Protein AF-A0A537KW83-F1 (afdb_monomer_lite)

Foldseek 3Di:
DVVVVVVVVVVVVVVVVVVPPDDDDPCPPPCPPVVVVVVVVVVVVCCVVVVVVVVVPQPPDDADPQWDFDQVDPDDDDPVAPRWTWIFRFDADPVGDGPDTDDDIDTDHD

Sequence (110 aa):
MMKTLTTLTAAATIAAALTAAPTDANAQRRWGPAVGLGILGGVAAGAIVGSAIANSYGPAYVVQPGYVPYAAYGGPVPVGCPGGYWARVPVYDPYGNVVGYRGRPRFFCP

Radius of gyration: 23.86 Å; chains: 1; bounding box: 62×48×42 Å

Structure (mmCIF, N/CA/C/O backbone):
data_AF-A0A537KW83-F1
#
_entry.id   AF-A0A537KW83-F1
#
loop_
_atom_site.group_PDB
_atom_site.id
_atom_site.type_symbol
_atom_site.label_atom_id
_atom_site.label_alt_id
_atom_site.label_comp_id
_atom_site.label_asym_id
_atom_site.label_entity_id
_atom_site.label_seq_id
_atom_site.pdbx_PDB_ins_code
_atom_site.Cartn_x
_atom_site.Cartn_y
_atom_site.Cartn_z
_atom_site.occupancy
_atom_site.B_iso_or_equiv
_atom_site.auth_seq_id
_atom_site.auth_comp_id
_atom_site.auth_asym_id
_atom_site.auth_atom_id
_atom_site.pdbx_PDB_model_num
ATOM 1 N N . MET A 1 1 ? 20.179 5.609 -22.634 1.00 48.47 1 MET A N 1
ATOM 2 C CA . MET A 1 1 ? 21.551 5.415 -22.109 1.00 48.47 1 MET A CA 1
ATOM 3 C C . MET A 1 1 ? 21.620 4.867 -20.681 1.00 48.47 1 MET A C 1
ATOM 5 O O . MET A 1 1 ? 22.604 4.225 -20.361 1.00 48.47 1 MET A O 1
ATOM 9 N N . MET A 1 2 ? 20.607 5.027 -19.818 1.00 59.41 2 MET A N 1
ATOM 10 C CA . MET A 1 2 ? 20.668 4.447 -18.459 1.00 59.41 2 MET A CA 1
ATOM 11 C C . MET A 1 2 ? 20.685 2.907 -18.451 1.00 59.41 2 MET A C 1
ATOM 13 O O . MET A 1 2 ? 21.429 2.314 -17.684 1.00 59.41 2 MET A O 1
ATOM 17 N N . LYS A 1 3 ? 19.951 2.261 -19.371 1.00 59.03 3 LYS A N 1
ATOM 18 C CA . LYS A 1 3 ? 19.872 0.790 -19.485 1.00 59.03 3 LYS A CA 1
ATOM 19 C C . LYS A 1 3 ? 21.215 0.119 -19.805 1.00 59.03 3 LYS A C 1
ATOM 21 O O . LYS A 1 3 ? 21.483 -0.964 -19.307 1.00 59.03 3 LYS A O 1
ATOM 26 N N . THR A 1 4 ? 22.062 0.769 -20.606 1.00 72.81 4 THR A N 1
ATOM 27 C CA . THR A 1 4 ? 23.391 0.251 -20.971 1.00 72.81 4 THR A CA 1
ATOM 28 C C . THR A 1 4 ? 24.393 0.416 -19.833 1.00 72.81 4 THR A C 1
ATOM 30 O O . THR A 1 4 ? 25.240 -0.445 -19.619 1.00 72.81 4 THR A O 1
ATOM 33 N N . LEU A 1 5 ? 24.269 1.501 -19.064 1.00 66.38 5 LEU A N 1
ATOM 34 C CA . LEU A 1 5 ? 25.085 1.722 -17.873 1.00 66.38 5 LEU A CA 1
ATOM 35 C C . LEU A 1 5 ? 24.734 0.713 -16.775 1.00 66.38 5 LEU A C 1
ATOM 37 O O . LEU A 1 5 ? 25.641 0.132 -16.192 1.00 66.38 5 LEU A O 1
ATOM 41 N N . THR A 1 6 ? 23.445 0.424 -16.560 1.00 73.06 6 THR A N 1
ATOM 42 C CA . THR A 1 6 ? 23.006 -0.580 -15.577 1.00 73.06 6 THR A CA 1
ATOM 43 C C . THR A 1 6 ? 23.423 -2.003 -15.939 1.00 73.06 6 THR A C 1
ATOM 45 O O . THR A 1 6 ? 23.748 -2.789 -15.055 1.00 73.06 6 THR A O 1
ATOM 48 N N . THR A 1 7 ? 23.443 -2.359 -17.228 1.00 74.06 7 THR A N 1
ATOM 49 C CA . THR A 1 7 ? 23.916 -3.687 -17.652 1.00 74.06 7 THR A CA 1
ATOM 50 C C . THR A 1 7 ? 25.424 -3.825 -17.483 1.00 74.06 7 THR A C 1
ATOM 52 O O . THR A 1 7 ? 25.900 -4.885 -17.090 1.00 74.06 7 THR A O 1
ATOM 55 N N . LEU A 1 8 ? 26.176 -2.752 -17.749 1.00 71.44 8 LEU A N 1
ATOM 56 C CA . LEU A 1 8 ? 27.628 -2.756 -17.605 1.00 71.44 8 LEU A CA 1
ATOM 57 C C . LEU A 1 8 ? 28.041 -2.836 -16.130 1.00 71.44 8 LEU A C 1
ATOM 59 O O . LEU A 1 8 ? 28.937 -3.604 -15.790 1.00 71.44 8 LEU A O 1
ATOM 63 N N . THR A 1 9 ? 27.364 -2.098 -15.246 1.00 72.62 9 THR A N 1
ATOM 64 C CA . THR A 1 9 ? 27.628 -2.167 -13.803 1.00 72.62 9 THR A CA 1
ATOM 65 C C . THR A 1 9 ? 27.249 -3.525 -13.224 1.00 72.62 9 THR A C 1
ATOM 67 O O . THR A 1 9 ? 28.022 -4.067 -12.442 1.00 72.62 9 THR A O 1
ATOM 70 N N . ALA A 1 10 ? 26.133 -4.122 -13.652 1.00 69.06 10 ALA A N 1
ATOM 71 C CA . ALA A 1 10 ? 25.758 -5.477 -13.244 1.00 69.06 10 ALA A CA 1
ATOM 72 C C . ALA A 1 10 ? 26.764 -6.541 -13.723 1.00 69.06 10 ALA A C 1
ATOM 74 O O . ALA A 1 10 ? 27.111 -7.453 -12.978 1.00 69.06 10 ALA A O 1
ATOM 75 N N . ALA A 1 11 ? 27.277 -6.423 -14.950 1.00 69.00 11 ALA A N 1
ATOM 76 C CA . ALA A 1 11 ? 28.309 -7.331 -15.447 1.00 69.00 11 ALA A CA 1
ATOM 77 C C . ALA A 1 11 ? 29.635 -7.164 -14.682 1.00 69.00 11 ALA A C 1
ATOM 79 O O . ALA A 1 11 ? 30.284 -8.153 -14.341 1.00 69.00 11 ALA A O 1
ATOM 80 N N . ALA A 1 12 ? 30.013 -5.923 -14.361 1.00 67.81 12 ALA A N 1
ATOM 81 C CA . ALA A 1 12 ? 31.226 -5.620 -13.608 1.00 67.81 12 ALA A CA 1
ATOM 82 C C . ALA A 1 12 ? 31.169 -6.139 -12.162 1.00 67.81 12 ALA A C 1
ATOM 84 O O . ALA A 1 12 ? 32.168 -6.657 -11.667 1.00 67.81 12 ALA A O 1
ATOM 85 N N . THR A 1 13 ? 30.015 -6.058 -11.491 1.00 72.38 13 THR A N 1
ATOM 86 C CA . THR A 1 13 ? 29.861 -6.597 -10.130 1.00 72.38 13 THR A CA 1
ATOM 87 C C . THR A 1 13 ? 29.942 -8.120 -10.106 1.00 72.38 13 THR A C 1
ATOM 89 O O . THR A 1 13 ? 30.585 -8.673 -9.215 1.00 72.38 13 THR A O 1
ATOM 92 N N . ILE A 1 14 ? 29.371 -8.804 -11.104 1.00 73.56 14 ILE A N 1
ATOM 93 C CA . ILE A 1 14 ? 29.484 -10.265 -11.238 1.00 73.56 14 ILE A CA 1
ATOM 94 C C . ILE A 1 14 ? 30.937 -10.668 -11.523 1.00 73.56 14 ILE A C 1
ATOM 96 O O . ILE A 1 14 ? 31.461 -11.568 -10.870 1.00 73.56 14 ILE A O 1
ATOM 100 N N . ALA A 1 15 ? 31.618 -9.980 -12.445 1.00 66.94 15 ALA A N 1
ATOM 101 C CA . ALA A 1 15 ? 33.020 -10.252 -12.758 1.00 66.94 15 ALA A CA 1
ATOM 102 C C . ALA A 1 15 ? 33.937 -10.039 -11.539 1.00 66.94 15 ALA A C 1
ATOM 104 O O . ALA A 1 15 ? 34.773 -10.890 -11.245 1.00 66.94 15 ALA A O 1
ATOM 105 N N . ALA A 1 16 ? 33.732 -8.956 -10.781 1.00 68.62 16 ALA A N 1
ATOM 106 C CA . ALA A 1 16 ? 34.480 -8.689 -9.554 1.00 68.62 16 ALA A CA 1
ATOM 107 C C . ALA A 1 16 ? 34.238 -9.768 -8.484 1.00 68.62 16 ALA A C 1
ATOM 109 O O . ALA A 1 16 ? 35.189 -10.241 -7.858 1.00 68.62 16 ALA A O 1
ATOM 110 N N . ALA A 1 17 ? 32.988 -10.212 -8.316 1.00 63.00 17 ALA A N 1
ATOM 111 C CA . ALA A 1 17 ? 32.640 -11.281 -7.382 1.00 63.00 17 ALA A CA 1
ATOM 112 C C . ALA A 1 17 ? 33.326 -12.611 -7.735 1.00 63.00 17 ALA A C 1
ATOM 114 O O . ALA A 1 17 ? 33.802 -13.309 -6.843 1.00 63.00 17 ALA A O 1
ATOM 115 N N . LEU A 1 18 ? 33.442 -12.932 -9.028 1.00 62.22 18 LEU A N 1
ATOM 116 C CA . LEU A 1 18 ? 34.137 -14.134 -9.495 1.00 62.22 18 LEU A CA 1
ATOM 117 C C . LEU A 1 18 ? 35.656 -14.050 -9.290 1.00 62.22 18 LEU A C 1
ATOM 119 O O . LEU A 1 18 ? 36.272 -15.052 -8.948 1.00 62.22 18 LEU A O 1
ATOM 123 N N . THR A 1 19 ? 36.264 -12.868 -9.437 1.00 60.84 19 THR A N 1
ATOM 124 C CA . THR A 1 19 ? 37.706 -12.683 -9.164 1.00 60.84 19 THR A CA 1
ATOM 125 C C . THR A 1 19 ? 38.053 -12.679 -7.676 1.00 60.84 19 THR A C 1
ATOM 127 O O . THR A 1 19 ? 39.190 -12.966 -7.312 1.00 60.84 19 THR A O 1
ATOM 130 N N . ALA A 1 20 ? 37.086 -12.353 -6.816 1.00 58.41 20 ALA A N 1
ATOM 131 C CA . ALA A 1 20 ? 37.240 -12.380 -5.365 1.00 58.41 20 ALA A CA 1
ATOM 132 C C . ALA A 1 20 ? 36.889 -13.747 -4.749 1.00 58.41 20 ALA A C 1
ATOM 134 O O . ALA A 1 20 ? 37.095 -13.944 -3.550 1.00 58.41 20 ALA A O 1
ATOM 135 N N . ALA A 1 21 ? 36.369 -14.692 -5.542 1.00 55.59 21 ALA A N 1
ATOM 136 C CA . ALA A 1 21 ? 36.151 -16.058 -5.092 1.00 55.59 21 ALA A CA 1
ATOM 137 C C . ALA A 1 21 ? 37.519 -16.732 -4.836 1.00 55.59 21 ALA A C 1
ATOM 139 O O . ALA A 1 21 ? 38.357 -16.779 -5.741 1.00 55.59 21 ALA A O 1
ATOM 140 N N . PRO A 1 22 ? 37.791 -17.220 -3.612 1.00 54.03 22 PRO A N 1
ATOM 141 C CA . PRO A 1 22 ? 39.063 -17.855 -3.287 1.00 54.03 22 PRO A CA 1
ATOM 142 C C . PRO A 1 22 ? 39.241 -19.135 -4.114 1.00 54.03 22 PRO A C 1
ATOM 144 O O . PRO A 1 22 ? 38.320 -19.936 -4.233 1.00 54.03 22 PRO A O 1
ATOM 147 N N . THR A 1 23 ? 40.429 -19.331 -4.686 1.00 53.75 23 THR A N 1
ATOM 148 C CA . THR A 1 23 ? 40.750 -20.494 -5.520 1.00 53.75 23 THR A CA 1
ATOM 149 C C . THR A 1 23 ? 40.806 -21.785 -4.681 1.00 53.75 23 THR A C 1
ATOM 151 O O . THR A 1 23 ? 41.456 -21.855 -3.637 1.00 53.75 23 THR A O 1
ATOM 154 N N . ASP A 1 24 ? 40.113 -22.829 -5.144 1.00 53.34 24 ASP A N 1
ATOM 155 C CA . ASP A 1 24 ? 39.708 -24.041 -4.401 1.00 53.34 24 ASP A CA 1
ATOM 156 C C . ASP A 1 24 ? 40.814 -25.033 -3.957 1.00 53.34 24 ASP A C 1
ATOM 158 O O . ASP A 1 24 ? 40.521 -26.171 -3.586 1.00 53.34 24 ASP A O 1
ATOM 162 N N . ALA A 1 25 ? 42.101 -24.682 -3.946 1.00 42.62 25 ALA A N 1
ATOM 163 C CA . ALA A 1 25 ? 43.148 -25.712 -3.844 1.00 42.62 25 ALA A CA 1
ATOM 164 C C . ALA A 1 25 ? 43.452 -26.247 -2.418 1.00 42.62 25 ALA A C 1
ATOM 166 O O . ALA A 1 25 ? 44.076 -27.297 -2.289 1.00 42.62 25 ALA A O 1
ATOM 167 N N . ASN A 1 26 ? 43.025 -25.581 -1.335 1.00 47.72 26 ASN A N 1
ATOM 168 C CA . ASN A 1 26 ? 43.408 -25.955 0.050 1.00 47.72 26 ASN A CA 1
AT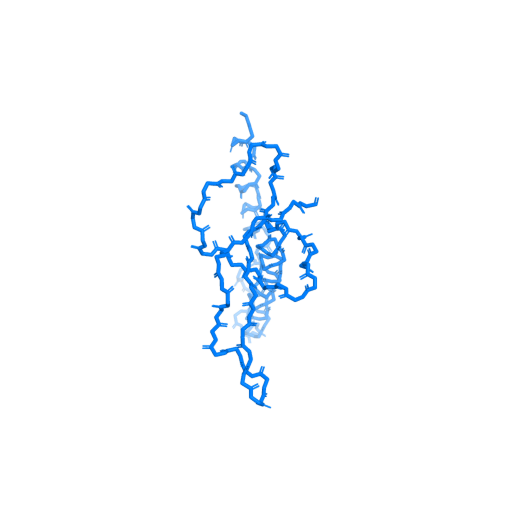OM 169 C C . ASN A 1 26 ? 42.222 -26.031 1.043 1.00 47.72 26 ASN A C 1
ATOM 171 O O . ASN A 1 26 ? 42.329 -26.573 2.141 1.00 47.72 26 ASN A O 1
ATOM 175 N N . ALA A 1 27 ? 41.040 -25.530 0.687 1.00 44.72 27 ALA A N 1
ATOM 176 C CA . ALA A 1 27 ? 39.977 -25.319 1.671 1.00 44.72 27 ALA A CA 1
ATOM 177 C C . ALA A 1 27 ? 39.072 -26.548 1.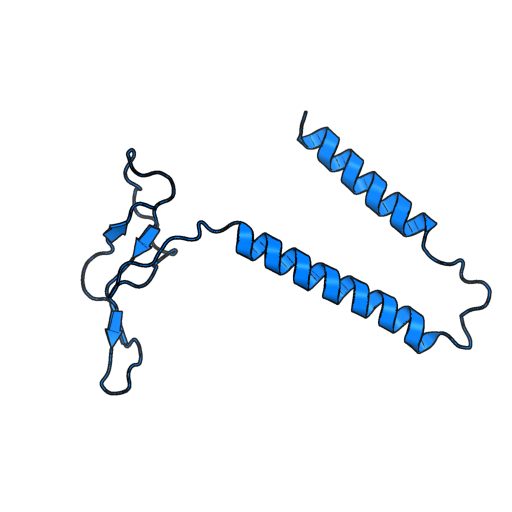939 1.00 44.72 27 ALA A C 1
ATOM 179 O O . ALA A 1 27 ? 38.3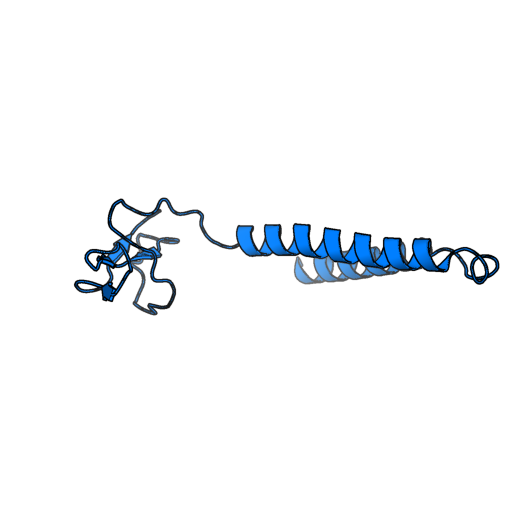32 -26.574 2.924 1.00 44.72 27 ALA A O 1
ATOM 180 N N . GLN A 1 28 ? 39.157 -27.604 1.123 1.00 48.00 28 GLN A N 1
ATOM 181 C CA . GLN A 1 28 ? 38.210 -28.733 1.144 1.00 48.00 28 GLN A CA 1
ATOM 182 C C . GLN A 1 28 ? 38.143 -29.482 2.495 1.00 48.00 28 GLN A C 1
ATOM 184 O O . GLN A 1 28 ? 37.109 -30.042 2.836 1.00 48.00 28 GLN A O 1
ATOM 189 N N . ARG A 1 29 ? 39.215 -29.491 3.305 1.00 48.59 29 ARG A N 1
ATOM 190 C CA . ARG A 1 29 ? 39.257 -30.272 4.564 1.00 48.59 29 ARG A CA 1
ATOM 191 C C . ARG A 1 29 ? 39.001 -29.479 5.851 1.00 48.59 29 ARG A C 1
ATOM 193 O O . ARG A 1 29 ? 38.974 -30.085 6.918 1.00 48.59 29 ARG A O 1
ATOM 200 N N . ARG A 1 30 ? 38.811 -28.153 5.793 1.00 50.88 30 ARG A N 1
ATOM 201 C CA . ARG A 1 30 ? 38.641 -27.319 7.010 1.00 50.88 30 ARG A CA 1
ATOM 202 C C . ARG A 1 30 ? 37.564 -26.229 6.916 1.00 50.88 30 ARG A C 1
ATOM 204 O O . ARG A 1 30 ? 37.250 -25.615 7.929 1.00 50.88 30 ARG A O 1
ATOM 211 N N . TRP A 1 31 ? 36.977 -25.996 5.739 1.00 48.50 31 TRP A N 1
ATOM 212 C CA . TRP A 1 31 ? 36.192 -24.783 5.454 1.00 48.50 31 TRP A CA 1
ATOM 213 C C . TRP A 1 31 ? 34.703 -25.017 5.171 1.00 48.50 31 TRP A C 1
ATOM 215 O O . TRP A 1 31 ? 34.020 -24.095 4.731 1.00 48.50 31 TRP A O 1
ATOM 225 N N . GLY A 1 32 ? 34.174 -26.201 5.499 1.00 52.22 32 GLY A N 1
ATOM 226 C CA . GLY A 1 32 ? 32.730 -26.470 5.480 1.00 52.22 32 GLY A CA 1
ATOM 227 C C . GLY A 1 32 ? 31.871 -25.372 6.138 1.00 52.22 32 GLY A C 1
ATOM 228 O O . GLY A 1 32 ? 30.881 -24.964 5.534 1.00 52.22 32 GLY A O 1
ATOM 229 N N . PRO A 1 33 ? 32.252 -24.807 7.307 1.00 53.25 33 PRO A N 1
ATOM 230 C CA . PRO A 1 33 ? 31.478 -23.721 7.904 1.00 53.25 33 PRO A CA 1
ATOM 231 C C . PRO A 1 33 ? 31.757 -22.357 7.265 1.00 53.25 33 PRO A C 1
ATOM 233 O O . PRO A 1 33 ? 30.853 -21.544 7.185 1.00 53.25 33 PRO A O 1
ATOM 236 N N . ALA A 1 34 ? 32.970 -22.076 6.791 1.00 55.09 34 ALA A N 1
ATOM 237 C CA . ALA A 1 34 ? 33.336 -20.740 6.314 1.00 55.09 34 ALA A CA 1
ATOM 238 C C . ALA A 1 34 ? 32.751 -20.414 4.930 1.00 55.09 34 ALA A C 1
ATOM 240 O O . ALA A 1 34 ? 32.273 -19.302 4.715 1.00 55.09 34 ALA A O 1
ATOM 241 N N . VAL A 1 35 ? 32.717 -21.390 4.016 1.00 57.94 35 VAL A N 1
ATOM 242 C CA . VAL A 1 35 ? 32.037 -21.231 2.719 1.00 57.94 35 VAL A CA 1
ATOM 243 C C . VAL A 1 35 ? 30.520 -21.159 2.925 1.00 57.94 35 VAL A C 1
ATOM 245 O O . VAL A 1 35 ? 29.861 -20.291 2.355 1.00 57.94 35 VAL A O 1
ATOM 248 N N . GLY A 1 36 ? 29.975 -21.995 3.818 1.00 58.12 36 GLY A N 1
ATOM 249 C CA . GLY A 1 36 ? 28.563 -21.946 4.204 1.00 58.12 36 GLY A CA 1
ATOM 250 C C . GLY A 1 36 ? 28.164 -20.604 4.822 1.00 58.12 36 GLY A C 1
ATOM 251 O O . GLY A 1 36 ? 27.172 -20.017 4.405 1.00 58.12 36 GLY A O 1
ATOM 252 N N . LEU A 1 37 ? 28.966 -20.075 5.752 1.00 59.44 37 LEU A N 1
ATOM 253 C CA . LEU A 1 37 ? 28.753 -18.771 6.390 1.00 59.44 37 LEU A CA 1
ATOM 254 C C . LEU A 1 37 ? 28.918 -17.604 5.412 1.00 59.44 37 LEU A C 1
ATOM 256 O O . LEU A 1 37 ? 28.188 -16.626 5.528 1.00 59.44 37 LEU A O 1
ATOM 260 N N . GLY A 1 38 ? 29.827 -17.701 4.439 1.00 60.50 38 GLY A N 1
ATOM 261 C CA . GLY A 1 38 ? 29.979 -16.694 3.386 1.00 60.50 38 GLY A CA 1
ATOM 262 C C . GLY A 1 38 ? 28.742 -16.599 2.490 1.00 60.50 38 GLY A C 1
ATOM 263 O O . GLY A 1 38 ? 28.237 -15.503 2.247 1.00 60.50 38 GLY A O 1
ATOM 264 N N . ILE A 1 39 ? 28.196 -17.744 2.066 1.00 69.38 39 ILE A N 1
ATOM 265 C CA . ILE A 1 39 ? 26.951 -17.797 1.285 1.00 69.38 39 ILE A CA 1
ATOM 266 C C . ILE A 1 39 ? 25.768 -17.314 2.133 1.00 69.38 39 ILE A C 1
ATOM 268 O O . ILE A 1 39 ? 24.990 -16.481 1.672 1.00 69.38 39 ILE A O 1
ATOM 272 N N . LEU A 1 40 ? 25.654 -17.769 3.385 1.00 68.69 40 LEU A N 1
ATOM 273 C CA . LEU A 1 40 ? 24.580 -17.341 4.286 1.00 68.69 40 LEU A CA 1
ATOM 274 C C . LEU A 1 40 ? 24.635 -15.832 4.556 1.00 68.69 40 LEU A C 1
ATOM 276 O O . LEU A 1 40 ? 23.608 -15.162 4.507 1.00 68.69 40 LEU A O 1
ATOM 280 N N . GLY A 1 41 ? 25.830 -15.291 4.803 1.00 70.62 41 GLY A N 1
ATOM 281 C CA . GLY A 1 41 ? 26.059 -13.867 5.029 1.00 70.62 41 GLY A CA 1
ATOM 282 C C . GLY A 1 41 ? 25.759 -13.023 3.792 1.00 70.62 41 GLY A C 1
ATOM 283 O O . GLY A 1 41 ? 25.108 -11.987 3.908 1.00 70.62 41 GLY A O 1
ATOM 284 N N . GLY A 1 42 ? 26.151 -13.490 2.603 1.00 69.69 42 GLY A N 1
ATOM 285 C CA . GLY A 1 42 ? 25.834 -12.834 1.332 1.00 69.69 42 GLY A CA 1
ATOM 28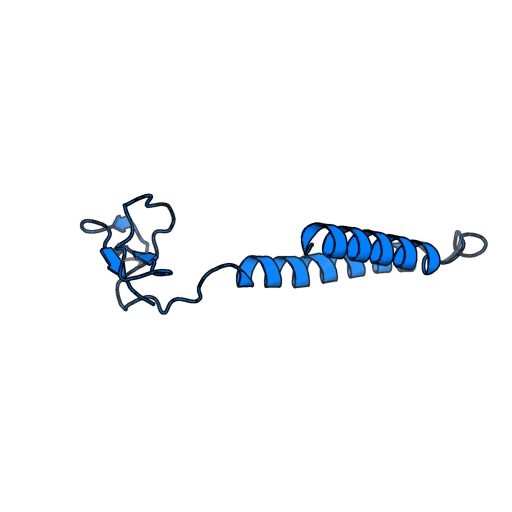6 C C . GLY A 1 42 ? 24.334 -12.814 1.029 1.00 69.69 42 GLY A C 1
ATOM 287 O O . GLY A 1 42 ? 23.795 -11.770 0.665 1.00 69.69 42 GLY A O 1
ATOM 288 N N . VAL A 1 43 ? 23.634 -13.934 1.243 1.00 78.38 43 VAL A N 1
ATOM 289 C CA . VAL A 1 43 ? 22.174 -14.020 1.070 1.00 78.38 43 VAL A CA 1
ATOM 290 C C . VAL A 1 43 ? 21.446 -13.178 2.117 1.00 78.38 43 VAL A C 1
ATOM 292 O O . VAL A 1 43 ? 20.515 -12.460 1.765 1.00 78.38 43 VAL A O 1
ATOM 295 N N . ALA A 1 44 ? 21.878 -13.202 3.380 1.00 74.31 44 ALA A N 1
ATOM 296 C CA . ALA A 1 44 ? 21.282 -12.390 4.438 1.00 74.31 44 ALA A CA 1
ATOM 297 C C . ALA A 1 44 ? 21.462 -10.889 4.168 1.00 74.31 44 ALA A C 1
ATOM 299 O O . ALA A 1 44 ? 20.491 -10.138 4.216 1.00 74.31 44 ALA A O 1
ATOM 300 N N . ALA A 1 45 ? 22.671 -10.447 3.809 1.00 74.81 45 ALA A N 1
ATOM 301 C CA . ALA A 1 45 ? 22.928 -9.054 3.453 1.00 74.81 45 ALA A CA 1
ATOM 302 C C . ALA A 1 45 ? 22.145 -8.635 2.198 1.00 74.81 45 ALA A C 1
ATOM 304 O O . ALA A 1 45 ? 21.519 -7.575 2.186 1.00 74.81 45 ALA A O 1
ATOM 305 N N . GLY A 1 46 ? 22.111 -9.489 1.170 1.00 70.50 46 GLY A N 1
ATOM 306 C CA . GLY A 1 46 ? 21.322 -9.270 -0.041 1.00 70.50 46 GLY A CA 1
ATOM 307 C C . GLY A 1 46 ? 19.818 -9.196 0.231 1.00 70.50 46 GLY A C 1
ATOM 308 O O . GLY A 1 46 ? 19.140 -8.349 -0.343 1.00 70.50 46 GLY A O 1
ATOM 309 N N . ALA A 1 47 ? 19.296 -10.011 1.149 1.00 75.00 47 ALA A N 1
ATOM 310 C CA . ALA A 1 47 ? 17.899 -9.970 1.570 1.00 75.00 47 ALA A CA 1
ATOM 311 C C . ALA A 1 47 ? 17.582 -8.719 2.399 1.00 75.00 47 ALA A C 1
ATOM 313 O O . ALA A 1 47 ? 16.523 -8.132 2.202 1.00 75.00 47 ALA A O 1
ATOM 314 N N . ILE A 1 48 ? 18.482 -8.269 3.279 1.00 80.50 48 ILE A N 1
ATOM 315 C CA . ILE A 1 48 ? 18.304 -7.032 4.057 1.00 80.50 48 ILE A CA 1
ATOM 316 C C . ILE A 1 48 ? 18.281 -5.821 3.122 1.00 80.50 48 ILE A C 1
ATOM 318 O O . ILE A 1 48 ? 17.340 -5.030 3.161 1.00 80.50 48 ILE A O 1
ATOM 322 N N . VAL A 1 49 ? 19.276 -5.701 2.240 1.00 78.25 49 VAL A N 1
ATOM 323 C CA . VAL A 1 49 ? 19.373 -4.591 1.281 1.00 78.25 49 VAL A CA 1
ATOM 324 C C . VAL A 1 49 ? 18.241 -4.665 0.257 1.00 78.25 49 VAL A C 1
ATOM 326 O O . VAL A 1 49 ? 17.583 -3.664 -0.002 1.00 78.25 49 VAL A O 1
ATOM 329 N N . GLY A 1 50 ? 17.945 -5.852 -0.273 1.00 69.19 50 GLY A N 1
ATOM 330 C CA . GLY A 1 50 ? 16.838 -6.078 -1.200 1.00 69.19 50 GLY A CA 1
ATOM 331 C C . GLY A 1 50 ? 15.477 -5.756 -0.582 1.00 69.19 50 GLY A C 1
ATOM 332 O O . GLY A 1 50 ? 14.663 -5.097 -1.223 1.00 69.19 50 GLY A O 1
ATOM 333 N N . SER A 1 51 ? 15.252 -6.134 0.680 1.00 67.12 51 SER A N 1
ATOM 334 C CA . SER A 1 51 ? 14.024 -5.802 1.416 1.00 67.12 51 SER A CA 1
ATOM 335 C C . SER A 1 51 ? 13.941 -4.316 1.737 1.00 67.12 51 SER A C 1
ATOM 337 O O . SER A 1 51 ? 12.858 -3.744 1.644 1.00 67.12 51 SER A O 1
ATOM 339 N N . ALA A 1 52 ? 15.058 -3.667 2.076 1.00 65.25 52 ALA A N 1
ATOM 340 C CA . ALA A 1 52 ? 15.099 -2.226 2.291 1.00 65.25 52 ALA A CA 1
ATOM 341 C C . ALA A 1 52 ? 14.771 -1.472 0.998 1.00 65.25 52 ALA A C 1
ATOM 343 O O . ALA A 1 52 ? 13.924 -0.586 1.016 1.00 65.25 52 ALA A O 1
ATOM 344 N N . ILE A 1 53 ? 15.357 -1.869 -0.136 1.00 67.69 53 ILE A N 1
ATOM 345 C CA . ILE A 1 53 ? 15.064 -1.288 -1.451 1.00 67.69 53 ILE A CA 1
ATOM 346 C C . ILE A 1 53 ? 13.601 -1.538 -1.832 1.00 67.69 53 ILE A C 1
ATOM 348 O O . ILE A 1 53 ? 12.911 -0.594 -2.200 1.00 67.69 53 ILE A O 1
ATOM 352 N N . ALA A 1 54 ? 13.089 -2.763 -1.682 1.00 61.59 54 ALA A N 1
ATOM 353 C CA . ALA A 1 54 ? 11.686 -3.084 -1.955 1.00 61.59 54 ALA A CA 1
ATOM 354 C C . ALA A 1 54 ? 10.717 -2.259 -1.089 1.00 61.59 54 ALA A C 1
ATOM 356 O O . ALA A 1 54 ? 9.712 -1.766 -1.597 1.00 61.59 54 ALA A O 1
ATOM 357 N N . ASN A 1 55 ? 11.047 -2.041 0.188 1.00 63.09 55 ASN A N 1
ATOM 358 C CA . ASN A 1 55 ? 10.283 -1.154 1.070 1.00 63.09 55 ASN A CA 1
ATOM 359 C C . ASN A 1 55 ? 10.469 0.336 0.734 1.00 63.09 55 ASN A C 1
ATOM 361 O O . ASN A 1 55 ? 9.589 1.133 1.033 1.00 63.09 55 ASN A O 1
ATOM 365 N N . SER A 1 56 ? 11.573 0.719 0.086 1.00 56.25 56 SER A N 1
ATOM 366 C CA . SER A 1 56 ? 11.858 2.109 -0.306 1.00 56.25 56 SER A CA 1
ATOM 367 C C . SER A 1 56 ? 11.097 2.558 -1.556 1.00 56.25 56 SER A C 1
ATOM 369 O O . SER A 1 56 ? 11.018 3.754 -1.819 1.00 56.25 56 SER A O 1
ATOM 371 N N . TYR A 1 57 ? 10.541 1.630 -2.343 1.00 47.06 57 TYR A N 1
ATOM 372 C CA . TYR A 1 57 ? 9.797 1.950 -3.571 1.00 47.06 57 TYR A CA 1
ATOM 373 C C . TYR A 1 57 ? 8.327 2.346 -3.335 1.00 47.06 57 TYR A C 1
ATOM 375 O O . TYR A 1 57 ? 7.634 2.706 -4.288 1.00 47.06 57 TYR A O 1
ATOM 383 N N . GLY A 1 58 ? 7.836 2.304 -2.093 1.00 51.78 58 GLY A N 1
ATOM 384 C CA . GLY A 1 58 ? 6.506 2.798 -1.737 1.00 51.78 58 GLY A CA 1
ATOM 385 C C . GLY A 1 58 ? 6.563 4.251 -1.256 1.00 51.78 58 GLY A C 1
ATOM 386 O O . GLY A 1 58 ? 7.399 4.554 -0.406 1.00 51.78 58 GLY A O 1
ATOM 387 N N . PRO A 1 59 ? 5.689 5.161 -1.731 1.00 54.97 59 PRO A N 1
ATOM 388 C CA . PRO A 1 59 ? 5.562 6.482 -1.124 1.00 54.97 59 PRO A CA 1
ATOM 389 C C . PRO A 1 59 ? 5.267 6.319 0.374 1.00 54.97 59 PRO A C 1
ATOM 391 O O . PRO A 1 59 ? 4.291 5.667 0.742 1.00 54.97 59 PRO A O 1
ATOM 394 N N . ALA A 1 60 ? 6.115 6.879 1.239 1.00 54.44 60 ALA A N 1
ATOM 395 C CA . ALA A 1 60 ? 5.883 6.918 2.680 1.00 54.44 60 ALA A CA 1
ATOM 396 C C . ALA A 1 60 ? 4.830 7.993 2.975 1.00 54.44 60 ALA A C 1
ATOM 398 O O . ALA A 1 60 ? 5.153 9.125 3.321 1.00 54.44 60 ALA A O 1
ATOM 399 N N . TYR A 1 61 ? 3.561 7.665 2.750 1.00 58.47 61 TYR A N 1
ATOM 400 C CA . TYR A 1 61 ? 2.461 8.575 3.037 1.00 58.47 61 TYR A CA 1
ATOM 401 C C . TYR A 1 61 ? 2.079 8.506 4.518 1.00 58.47 61 TYR A C 1
ATOM 403 O O . TYR A 1 61 ? 2.004 7.431 5.120 1.00 58.47 61 TYR A O 1
ATOM 411 N N . VAL A 1 62 ? 1.799 9.668 5.111 1.00 62.09 62 VAL A N 1
ATOM 412 C CA . VAL A 1 62 ? 1.210 9.737 6.449 1.00 62.09 62 VAL A CA 1
ATOM 413 C C . VAL A 1 62 ? -0.237 9.277 6.333 1.00 62.09 62 VAL A C 1
ATOM 415 O O . VAL A 1 62 ? -1.065 9.920 5.683 1.00 62.09 62 VAL A O 1
ATOM 418 N N . VAL A 1 63 ? -0.537 8.129 6.939 1.00 69.38 63 VAL A N 1
ATOM 419 C CA . VAL A 1 63 ? -1.900 7.602 6.971 1.00 69.38 63 VAL A CA 1
ATOM 420 C C . VAL A 1 63 ? -2.764 8.540 7.802 1.00 69.38 63 VAL A C 1
ATOM 422 O O . VAL A 1 63 ? -2.470 8.799 8.970 1.00 69.38 63 VAL A O 1
ATOM 425 N N . GLN A 1 64 ? -3.830 9.063 7.200 1.00 76.00 64 GLN A N 1
ATOM 426 C CA . GLN A 1 64 ? -4.707 9.990 7.894 1.00 76.00 64 GLN A CA 1
ATOM 427 C C . GLN A 1 64 ? -5.414 9.272 9.060 1.00 76.00 64 GLN A C 1
ATOM 429 O O . GLN A 1 64 ? -5.878 8.141 8.877 1.00 76.00 64 GLN A O 1
ATOM 434 N N . PRO A 1 65 ? -5.512 9.887 10.257 1.00 78.12 65 PRO A N 1
ATOM 435 C CA . PRO A 1 65 ? -6.086 9.224 11.423 1.00 78.12 65 PRO A CA 1
ATOM 436 C C . PRO A 1 65 ? -7.487 8.666 11.146 1.00 78.12 65 PRO A C 1
ATOM 438 O O . PRO A 1 65 ? -8.353 9.359 10.611 1.00 78.12 65 PRO A O 1
ATOM 441 N N . GLY A 1 66 ? -7.704 7.399 11.504 1.00 82.12 66 GLY A N 1
ATOM 442 C CA . GLY A 1 66 ? -8.975 6.699 11.282 1.00 82.12 66 GLY A CA 1
ATOM 443 C C . GLY A 1 66 ? -9.166 6.117 9.875 1.00 82.12 66 GLY A C 1
ATOM 444 O O . GLY A 1 66 ? -10.226 5.558 9.595 1.00 82.12 66 GLY A O 1
ATOM 445 N N . TYR A 1 67 ? -8.163 6.211 9.000 1.00 85.31 67 TYR A N 1
ATOM 446 C CA . TYR A 1 67 ? -8.144 5.545 7.701 1.00 85.31 67 TYR A CA 1
ATOM 447 C C . TYR A 1 67 ? -7.053 4.475 7.651 1.00 85.31 67 TYR A C 1
ATOM 449 O O . TYR A 1 67 ? -6.036 4.568 8.327 1.00 85.31 67 TYR A O 1
ATOM 457 N N . VAL A 1 68 ? -7.275 3.444 6.839 1.00 87.00 68 VAL A N 1
ATOM 458 C CA . VAL A 1 68 ? -6.308 2.380 6.556 1.00 87.00 68 VAL A CA 1
ATOM 459 C C . VAL A 1 68 ? -6.049 2.344 5.051 1.00 87.00 68 VAL A C 1
ATOM 461 O O . VAL A 1 68 ? -7.017 2.404 4.278 1.00 87.00 68 VAL A O 1
ATOM 464 N N . PRO A 1 69 ? -4.781 2.243 4.611 1.00 85.56 69 PRO A N 1
ATOM 465 C CA . PRO A 1 69 ? -4.443 2.223 3.195 1.00 85.56 69 PRO A CA 1
ATOM 466 C C . PRO A 1 69 ? -5.050 1.014 2.491 1.00 85.56 69 PRO A C 1
ATOM 468 O O . PRO A 1 69 ? -5.022 -0.108 2.992 1.00 85.56 69 PRO A O 1
ATOM 471 N N . TYR A 1 70 ? -5.595 1.248 1.306 1.00 85.62 70 TYR A N 1
ATOM 472 C CA . TYR A 1 70 ? -6.267 0.247 0.495 1.00 85.62 70 TYR A CA 1
ATOM 473 C C . TYR A 1 70 ? -5.687 0.236 -0.921 1.00 85.62 70 TYR A C 1
ATOM 475 O O . TYR A 1 70 ? -6.321 0.653 -1.889 1.00 85.62 70 TYR A O 1
ATOM 483 N N . ALA A 1 71 ? -4.453 -0.266 -1.024 1.00 75.00 71 ALA A N 1
ATOM 484 C CA . ALA A 1 71 ? -3.672 -0.295 -2.262 1.00 75.00 71 ALA A CA 1
ATOM 485 C C . ALA A 1 71 ? -4.301 -1.146 -3.382 1.00 75.00 71 ALA A C 1
ATOM 487 O O . ALA A 1 71 ? -4.054 -0.893 -4.555 1.00 75.00 71 ALA A O 1
ATOM 488 N N . ALA A 1 72 ? -5.147 -2.125 -3.041 1.00 79.56 72 ALA A N 1
ATOM 489 C CA . ALA A 1 72 ? -5.837 -2.967 -4.021 1.00 79.56 72 ALA A CA 1
ATOM 490 C C . ALA A 1 72 ? -6.955 -2.231 -4.790 1.00 79.56 72 ALA A C 1
ATOM 492 O O . ALA A 1 72 ? -7.550 -2.795 -5.708 1.00 79.56 72 ALA A O 1
ATOM 493 N N . TYR A 1 73 ? -7.277 -0.987 -4.420 1.00 82.56 73 TYR A N 1
ATOM 494 C CA . TYR A 1 73 ? -8.313 -0.214 -5.093 1.00 82.56 73 TYR A CA 1
ATOM 495 C C . TYR A 1 73 ? -7.787 0.465 -6.360 1.00 82.56 73 TYR A C 1
ATOM 497 O O . TYR A 1 73 ? -7.112 1.489 -6.302 1.00 82.56 73 TYR A O 1
ATOM 505 N N . GLY A 1 74 ? -8.155 -0.081 -7.520 1.00 79.38 74 GLY A N 1
ATOM 506 C CA . GLY A 1 74 ? -7.785 0.435 -8.845 1.00 79.38 74 GLY A CA 1
ATOM 507 C C . GLY A 1 74 ? -8.644 1.602 -9.349 1.00 79.38 74 GLY A C 1
ATOM 508 O O . GLY A 1 74 ? -8.982 1.642 -10.529 1.00 79.38 74 GLY A O 1
ATOM 509 N N . GLY A 1 75 ? -9.069 2.514 -8.470 1.00 82.44 75 GLY A N 1
ATOM 510 C CA . GLY A 1 75 ? -9.866 3.683 -8.860 1.00 82.44 75 GLY A CA 1
ATOM 511 C C . GLY A 1 75 ? -9.040 4.760 -9.587 1.00 82.44 75 GLY A C 1
ATOM 512 O O . GLY A 1 75 ? -7.830 4.847 -9.363 1.00 82.44 75 GLY A O 1
ATOM 513 N N . PRO A 1 76 ? -9.671 5.617 -10.416 1.00 80.06 76 PRO A N 1
ATOM 514 C CA . PRO A 1 76 ? -8.985 6.712 -11.100 1.00 80.06 76 PRO A CA 1
ATOM 515 C C . PRO A 1 76 ? -8.407 7.720 -10.100 1.00 80.06 76 PRO A C 1
ATOM 517 O O . PRO A 1 76 ? -9.119 8.238 -9.241 1.00 80.06 76 PRO A O 1
ATOM 520 N N . VAL A 1 77 ? -7.113 8.001 -10.227 1.00 81.12 77 VAL A N 1
ATOM 521 C CA . VAL A 1 77 ? -6.376 8.920 -9.352 1.00 81.12 77 VAL A CA 1
ATOM 522 C C . VAL A 1 77 ? -6.589 10.375 -9.806 1.00 81.12 77 VAL A C 1
ATOM 524 O O . VAL A 1 77 ? -6.488 10.644 -11.006 1.00 81.12 77 VAL A O 1
ATOM 527 N N . PRO A 1 78 ? -6.872 11.332 -8.897 1.00 81.50 78 PRO A N 1
ATOM 528 C CA . PRO A 1 78 ? -7.005 12.743 -9.249 1.00 81.50 78 PRO A CA 1
ATOM 529 C C . PRO A 1 78 ? -5.729 13.312 -9.885 1.00 81.50 78 PRO A C 1
ATOM 531 O O . PRO A 1 78 ? -4.635 13.184 -9.340 1.00 81.50 78 PRO A O 1
ATOM 534 N N . VAL A 1 79 ? -5.884 14.012 -11.012 1.00 79.81 79 VAL A N 1
ATOM 535 C CA . VAL A 1 79 ? -4.767 14.555 -11.814 1.00 79.81 79 VAL A CA 1
ATOM 536 C C . VAL A 1 79 ? -3.921 15.582 -11.049 1.00 79.81 79 VAL A C 1
ATOM 538 O O . VAL A 1 79 ? -2.723 15.692 -11.281 1.00 79.81 79 VAL A O 1
ATOM 541 N N . GLY A 1 80 ? -4.530 16.315 -10.112 1.00 80.50 80 GLY A N 1
ATOM 542 C CA . GLY A 1 80 ? -3.859 17.321 -9.279 1.00 80.50 80 GLY A CA 1
ATOM 543 C C . GLY A 1 80 ? -3.167 16.762 -8.034 1.00 80.50 80 GLY A C 1
ATOM 544 O O . GLY A 1 80 ? -2.781 17.535 -7.165 1.00 80.50 80 GLY A O 1
ATOM 545 N N . CYS A 1 81 ? -3.069 15.438 -7.905 1.00 78.31 81 CYS A N 1
ATOM 546 C CA . CYS A 1 81 ? -2.604 14.792 -6.685 1.00 78.31 81 CYS A CA 1
ATOM 547 C C . CYS A 1 81 ? -1.757 13.531 -6.979 1.00 78.31 81 CYS A C 1
ATOM 549 O O . CYS A 1 81 ? -2.139 12.407 -6.632 1.00 78.31 81 CYS A O 1
ATOM 551 N N . PRO A 1 82 ? -0.610 13.686 -7.671 1.00 76.06 82 PRO A N 1
ATOM 552 C CA . PRO A 1 82 ? 0.275 12.573 -7.991 1.00 76.06 82 PRO A CA 1
ATOM 553 C C . PRO A 1 82 ? 0.924 12.006 -6.720 1.00 76.06 82 PRO A C 1
ATOM 555 O O . PRO A 1 82 ? 1.409 12.751 -5.876 1.00 76.06 82 PRO A O 1
ATOM 558 N N . GLY A 1 83 ? 0.952 10.677 -6.593 1.00 75.69 83 GLY A N 1
ATOM 559 C CA . GLY A 1 83 ? 1.593 9.993 -5.459 1.00 75.69 83 GLY A CA 1
ATOM 560 C C . GLY A 1 83 ? 0.728 9.843 -4.204 1.00 75.69 83 GLY A C 1
ATOM 561 O O . GLY A 1 83 ? 1.230 9.391 -3.180 1.00 75.69 83 GLY A O 1
ATOM 562 N N . GLY A 1 84 ? -0.559 10.193 -4.276 1.00 83.69 84 GLY A N 1
ATOM 563 C CA . GLY A 1 84 ? -1.508 9.917 -3.201 1.00 83.69 84 GLY A CA 1
ATOM 564 C C . GLY A 1 84 ? -1.889 8.439 -3.087 1.00 83.69 84 GLY A C 1
ATOM 565 O O . GLY A 1 84 ? -1.468 7.593 -3.880 1.00 83.69 84 GLY A O 1
ATOM 566 N N . TYR A 1 85 ? -2.724 8.125 -2.102 1.00 85.25 85 TYR A N 1
ATOM 567 C CA . TYR A 1 85 ? -3.136 6.757 -1.805 1.00 85.25 85 TYR A CA 1
ATOM 568 C C . TYR A 1 85 ? -4.642 6.651 -1.587 1.00 85.25 85 TYR A C 1
ATOM 570 O O . TYR A 1 85 ? -5.311 7.570 -1.115 1.00 85.25 85 TYR A O 1
ATOM 578 N N . TRP A 1 86 ? -5.182 5.481 -1.914 1.00 86.81 86 TRP A N 1
ATOM 579 C CA . TRP A 1 86 ? -6.544 5.119 -1.554 1.00 86.81 86 TRP A CA 1
ATOM 580 C C . TRP A 1 86 ? -6.583 4.612 -0.121 1.00 86.81 86 TRP A C 1
ATOM 582 O O . TRP A 1 86 ? -5.749 3.798 0.269 1.00 86.81 86 TRP A O 1
ATOM 592 N N . ALA A 1 87 ? -7.574 5.039 0.656 1.00 89.38 87 ALA A N 1
ATOM 593 C CA . ALA A 1 87 ? -7.785 4.534 2.004 1.00 89.38 87 ALA A CA 1
ATOM 594 C C . ALA A 1 87 ? -9.267 4.402 2.360 1.00 89.38 87 ALA A C 1
ATOM 596 O O . ALA A 1 87 ? -10.153 4.997 1.735 1.00 89.38 87 ALA A O 1
ATOM 597 N N . ARG A 1 88 ? -9.542 3.577 3.372 1.00 89.25 88 ARG A N 1
ATOM 598 C CA . ARG A 1 88 ? -10.893 3.272 3.861 1.00 89.25 88 ARG A CA 1
ATOM 599 C C . ARG A 1 88 ? -10.958 3.378 5.373 1.00 89.25 88 ARG A C 1
ATOM 601 O O . ARG A 1 88 ? -9.956 3.183 6.047 1.00 89.25 88 ARG A O 1
ATOM 608 N N . VAL A 1 89 ? -12.154 3.626 5.893 1.00 90.81 89 VAL A N 1
ATOM 609 C CA . VAL A 1 89 ? -12.399 3.610 7.336 1.00 90.81 89 VAL A CA 1
ATOM 610 C C . VAL A 1 89 ? -12.626 2.158 7.769 1.00 90.81 89 VAL A C 1
ATOM 612 O O . VAL A 1 89 ? -13.595 1.554 7.297 1.00 90.81 89 VAL A O 1
ATOM 615 N N . PRO A 1 90 ? -11.761 1.566 8.606 1.00 91.12 90 PRO A N 1
ATOM 616 C CA . PRO A 1 90 ? -11.986 0.231 9.147 1.00 91.12 90 PRO A CA 1
ATOM 617 C C . PRO A 1 90 ? -13.164 0.232 10.131 1.00 91.12 90 PRO A C 1
ATOM 619 O O . PRO A 1 90 ? -13.434 1.222 10.812 1.00 91.12 90 PRO A O 1
ATOM 622 N N . VAL A 1 91 ? -13.872 -0.891 10.198 1.00 92.44 91 VAL A N 1
ATOM 623 C CA . VAL A 1 91 ? -14.868 -1.187 11.232 1.00 92.44 91 VAL A CA 1
ATOM 624 C C . VAL A 1 91 ? -14.279 -2.260 12.126 1.00 92.44 91 VAL A C 1
ATOM 626 O O . VAL A 1 91 ? -13.847 -3.301 11.628 1.00 92.44 91 VAL A O 1
ATOM 629 N N . TYR A 1 92 ? -14.266 -1.989 13.426 1.00 92.69 92 TYR A N 1
ATOM 630 C CA . TYR A 1 92 ? -13.706 -2.882 14.428 1.00 92.69 92 TYR A CA 1
ATOM 631 C C . TYR A 1 92 ? -14.808 -3.626 15.178 1.00 92.69 92 TYR A C 1
ATOM 633 O O . TYR A 1 92 ? -15.882 -3.069 15.420 1.00 92.69 92 TYR A O 1
ATOM 641 N N . ASP A 1 93 ? -14.539 -4.877 15.537 1.00 93.75 93 ASP A N 1
ATOM 642 C CA . ASP A 1 93 ? -15.327 -5.601 16.532 1.00 93.75 93 ASP A CA 1
ATOM 643 C C . ASP A 1 93 ? -14.985 -5.122 17.963 1.00 93.75 93 ASP A C 1
ATOM 645 O O . ASP A 1 93 ? -14.063 -4.320 18.153 1.00 93.75 93 ASP A O 1
ATOM 649 N N . PRO A 1 94 ? -15.701 -5.601 18.998 1.00 93.31 94 PRO A N 1
ATOM 650 C CA . PRO A 1 94 ? -15.384 -5.273 20.390 1.00 93.31 94 PRO A CA 1
ATOM 651 C C . PRO A 1 94 ? -13.985 -5.713 20.850 1.00 93.31 94 PRO A C 1
ATOM 653 O O . PRO A 1 94 ? -13.511 -5.243 21.880 1.00 93.31 94 PRO A O 1
ATOM 656 N N . TYR A 1 95 ? -13.332 -6.608 20.109 1.00 93.38 95 TYR A N 1
ATOM 657 C CA . TYR A 1 95 ? -11.994 -7.124 20.389 1.00 93.38 95 TYR A CA 1
ATOM 658 C C . TYR A 1 95 ? -10.892 -6.353 19.638 1.00 93.38 95 TYR A C 1
ATOM 660 O O . TYR A 1 95 ? -9.713 -6.659 19.805 1.00 93.38 95 TYR A O 1
ATOM 668 N N . GLY A 1 96 ? -11.250 -5.343 18.836 1.00 90.62 96 GLY A N 1
ATOM 669 C CA . GLY A 1 96 ? -10.316 -4.530 18.057 1.00 90.62 96 GLY A CA 1
ATOM 670 C C . GLY A 1 96 ? -9.886 -5.139 16.718 1.00 90.62 96 GLY A C 1
ATOM 671 O O . GLY A 1 96 ? -8.994 -4.590 16.069 1.00 90.62 96 GLY A O 1
ATOM 672 N N . ASN A 1 97 ? -10.504 -6.229 16.257 1.00 91.62 97 ASN A N 1
ATOM 673 C CA . ASN A 1 97 ? -10.218 -6.800 14.939 1.00 91.62 97 ASN A CA 1
ATOM 674 C C . ASN A 1 97 ? -10.983 -6.058 13.844 1.00 91.62 97 ASN A C 1
ATOM 676 O O . ASN A 1 97 ? -12.151 -5.703 14.012 1.00 91.62 97 ASN A O 1
ATOM 680 N N . VAL A 1 98 ? -10.345 -5.868 12.687 1.00 90.25 98 VAL A N 1
ATOM 681 C CA . VAL A 1 98 ? -11.006 -5.297 11.507 1.00 90.25 98 VAL A CA 1
ATOM 682 C C . VAL A 1 98 ? -11.981 -6.328 10.935 1.00 90.25 98 VAL A C 1
ATOM 684 O O . VAL A 1 98 ? -11.565 -7.300 10.311 1.00 90.25 98 VAL A O 1
ATOM 687 N N . VAL A 1 99 ? -13.281 -6.097 11.112 1.00 92.56 99 VAL A N 1
ATOM 688 C CA . VAL A 1 99 ? -14.359 -6.958 10.584 1.00 92.56 99 VAL A CA 1
ATOM 689 C C . VAL A 1 99 ? -14.936 -6.456 9.267 1.00 92.56 99 VAL A C 1
ATOM 691 O O . VAL A 1 99 ? -15.707 -7.145 8.603 1.00 92.56 99 VAL A O 1
ATOM 694 N N . GLY A 1 100 ? -14.562 -5.247 8.858 1.00 91.19 100 GLY A N 1
ATOM 695 C CA . GLY A 1 100 ? -14.985 -4.694 7.585 1.00 91.19 100 GLY A CA 1
ATOM 696 C C . GLY A 1 100 ? -14.497 -3.275 7.370 1.00 91.19 100 GLY A C 1
ATOM 697 O O . GLY A 1 100 ? -13.664 -2.752 8.107 1.00 91.19 100 GLY A O 1
ATOM 698 N N . TYR A 1 101 ? -15.047 -2.637 6.341 1.00 91.75 101 TYR A N 1
ATOM 699 C CA . TYR A 1 101 ? -14.717 -1.266 5.978 1.00 91.75 101 TYR A CA 1
ATOM 700 C C . 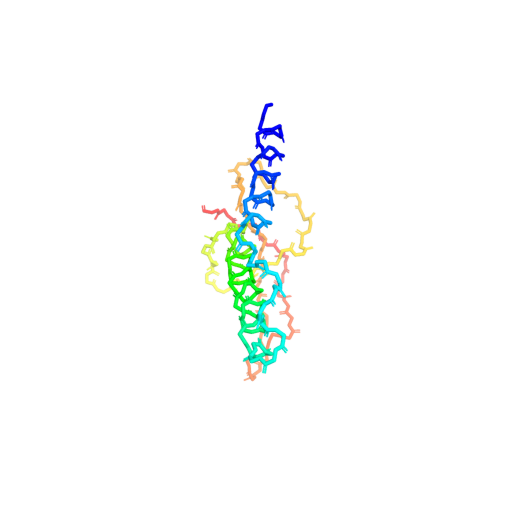TYR A 1 101 ? -15.987 -0.474 5.701 1.00 91.75 101 TYR A C 1
ATOM 702 O O . TYR A 1 101 ? -16.863 -0.919 4.954 1.00 91.75 101 TYR A O 1
ATOM 710 N N . ARG A 1 102 ? -16.069 0.728 6.267 1.00 88.00 102 ARG A N 1
ATOM 711 C CA . ARG A 1 102 ? -17.208 1.627 6.106 1.00 88.00 102 ARG A CA 1
ATOM 712 C C . ARG A 1 102 ? -17.016 2.526 4.889 1.00 88.00 102 ARG A C 1
ATOM 714 O O . ARG A 1 102 ? -15.961 3.126 4.691 1.00 88.00 102 ARG A O 1
ATOM 721 N N . GLY A 1 103 ? -18.090 2.676 4.117 1.00 85.38 103 GLY A N 1
ATOM 722 C CA . GLY A 1 103 ? -18.178 3.645 3.029 1.00 85.38 103 GLY A CA 1
ATOM 723 C C . GLY A 1 103 ? -17.293 3.332 1.817 1.00 85.38 103 GLY A C 1
ATOM 724 O O . GLY A 1 103 ? -16.684 2.261 1.694 1.00 85.38 103 GLY A O 1
ATOM 725 N N . ARG A 1 104 ? -17.265 4.297 0.891 1.00 87.62 104 ARG A N 1
ATOM 726 C CA . ARG A 1 104 ? -16.430 4.250 -0.312 1.00 87.62 104 ARG A CA 1
ATOM 727 C C . ARG A 1 104 ? -14.982 4.645 0.009 1.00 87.62 104 ARG A C 1
ATOM 729 O O . ARG A 1 104 ? -14.785 5.511 0.865 1.00 87.62 104 ARG A O 1
ATOM 736 N N . PRO A 1 105 ? -13.987 4.051 -0.674 1.00 88.12 105 PRO A N 1
ATOM 737 C CA . PRO A 1 105 ? -12.597 4.484 -0.572 1.00 88.12 105 PRO A CA 1
ATOM 738 C C . PRO A 1 105 ? -12.440 5.958 -0.935 1.00 88.12 105 PRO A C 1
ATOM 740 O O . PRO A 1 105 ? -13.113 6.458 -1.839 1.00 88.12 105 PRO A O 1
ATOM 743 N N . ARG A 1 106 ? -11.550 6.641 -0.220 1.00 88.00 106 ARG A N 1
ATOM 744 C CA . ARG A 1 106 ? -11.191 8.041 -0.454 1.00 88.00 106 ARG A CA 1
ATOM 745 C C . ARG A 1 106 ? -9.733 8.125 -0.872 1.00 88.00 106 ARG A C 1
ATOM 747 O O . ARG A 1 106 ? -8.929 7.311 -0.423 1.00 88.00 106 ARG A O 1
ATOM 754 N N . PHE A 1 107 ? -9.425 9.084 -1.736 1.00 87.62 107 PHE A N 1
ATOM 755 C CA . PHE A 1 107 ? -8.061 9.348 -2.172 1.00 87.62 107 PHE A CA 1
ATOM 756 C C . PHE A 1 107 ? -7.468 10.477 -1.334 1.00 87.62 107 PHE A C 1
ATOM 758 O O . PHE A 1 107 ? -8.098 11.526 -1.195 1.00 87.62 107 PHE A O 1
ATOM 765 N N . PHE A 1 108 ? -6.280 10.252 -0.785 1.00 86.31 108 PHE A N 1
ATOM 766 C CA . PHE A 1 108 ? -5.548 11.215 0.026 1.00 86.31 108 PHE A CA 1
ATOM 767 C C . PHE A 1 108 ? -4.278 11.643 -0.687 1.00 86.31 108 PHE A C 1
ATOM 769 O O . PHE A 1 108 ? -3.553 10.803 -1.221 1.00 86.31 108 PHE A O 1
ATOM 776 N N . CYS A 1 109 ? -4.031 12.949 -0.685 1.00 84.81 109 CYS A N 1
ATOM 777 C CA . CYS A 1 109 ? -2.815 13.528 -1.230 1.00 84.81 109 CYS A CA 1
ATOM 778 C C . CYS A 1 109 ? -1.641 13.380 -0.261 1.00 84.81 109 CYS A C 1
ATOM 780 O O . CYS A 1 109 ? -1.887 13.366 0.948 1.00 84.81 109 CYS A O 1
ATOM 782 N N . PRO A 1 110 ? -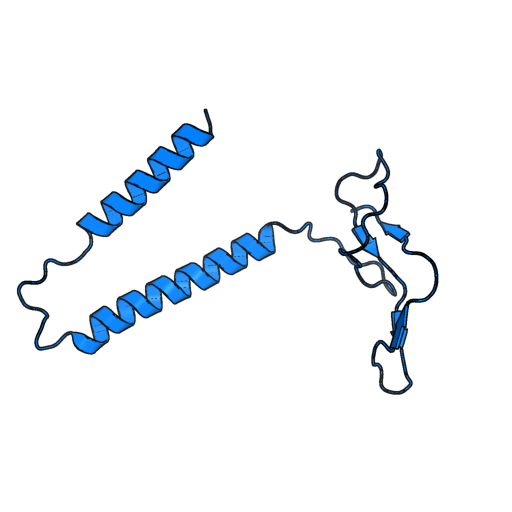0.411 13.219 -0.783 1.00 78.19 110 PRO A N 1
ATOM 783 C CA . PRO A 1 110 ? 0.795 13.205 0.036 1.00 78.19 110 PRO A CA 1
ATOM 784 C C . PRO A 1 110 ? 1.040 14.558 0.713 1.00 78.19 110 PRO A C 1
ATOM 786 O O . PRO A 1 110 ? 0.570 15.591 0.178 1.00 78.19 110 PRO A O 1
#

pLDDT: mean 72.25, std 13.92, range [42.62, 93.75]

Secondary structure (DSSP, 8-state):
-HHHHHHHHHHHHHHHHHHTSPPTTSGGGT-HHHHHHHHHHHHHHHHHHHHHHHHHTS----PPTT-EE-TT--PPPPTT-TT-EEEEEEEE-TTS-EEEEEEEEEEE--